Protein AF-A0A1B0DQK3-F1 (afdb_monomer_lite)

Foldseek 3Di:
DLVQLLVLLVVLLVCLVVLNQVVNQVSLVSLLVVCVPQDDPVSNLSSCCQQLPCCRHVVVVLVRCVVVCVSNVVVNVSSVVSVVVSCVVPVVSCPVVDDPPPD

pLDDT: mean 91.84, std 10.99, range [35.38, 97.62]

Structure (mmCIF, N/CA/C/O backbone):
data_AF-A0A1B0DQK3-F1
#
_entry.id   AF-A0A1B0DQK3-F1
#
loop_
_atom_site.group_PDB
_atom_site.id
_atom_site.type_symbol
_atom_site.label_atom_id
_atom_site.label_alt_id
_atom_site.label_comp_id
_atom_site.label_asym_id
_atom_site.label_entity_id
_atom_site.label_seq_id
_atom_site.pdbx_PDB_ins_code
_atom_site.Cartn_x
_atom_site.Cartn_y
_atom_site.Cartn_z
_atom_site.occupancy
_atom_site.B_iso_or_equiv
_atom_site.auth_seq_id
_atom_site.auth_comp_id
_atom_site.auth_asym_id
_atom_site.auth_atom_id
_atom_site.pdbx_PDB_model_num
ATOM 1 N N . MET A 1 1 ? 16.119 1.590 -0.737 1.00 89.44 1 MET A N 1
ATOM 2 C CA . MET A 1 1 ? 14.656 1.797 -0.833 1.00 89.44 1 MET A CA 1
ATOM 3 C C . MET A 1 1 ? 13.856 0.555 -0.427 1.00 89.44 1 MET A C 1
ATOM 5 O O . MET A 1 1 ? 13.145 0.630 0.565 1.00 89.44 1 MET A O 1
ATOM 9 N N . ASN A 1 2 ? 14.006 -0.589 -1.113 1.00 89.38 2 ASN A N 1
ATOM 10 C CA . ASN A 1 2 ? 13.252 -1.830 -0.841 1.00 89.38 2 ASN A CA 1
ATOM 11 C C . ASN A 1 2 ? 13.225 -2.241 0.650 1.00 89.38 2 ASN A C 1
ATOM 13 O O . ASN A 1 2 ? 12.157 -2.389 1.239 1.00 89.38 2 ASN A O 1
ATOM 17 N N . GLU A 1 3 ? 14.388 -2.343 1.295 1.00 93.25 3 GLU A N 1
ATOM 18 C CA . GLU A 1 3 ? 14.471 -2.726 2.713 1.00 93.25 3 GLU A CA 1
ATOM 19 C C . GLU A 1 3 ? 13.725 -1.750 3.636 1.00 93.25 3 GLU A C 1
ATOM 21 O O . GLU A 1 3 ? 13.040 -2.169 4.569 1.00 93.25 3 GLU A O 1
ATOM 26 N N . ARG A 1 4 ? 13.793 -0.443 3.342 1.00 96.12 4 ARG A N 1
ATOM 27 C CA . ARG A 1 4 ? 13.066 0.596 4.090 1.00 96.12 4 ARG A CA 1
ATOM 28 C C . ARG A 1 4 ? 11.557 0.443 3.922 1.00 96.12 4 ARG A C 1
ATOM 30 O O . ARG A 1 4 ? 10.830 0.565 4.907 1.00 96.12 4 ARG A O 1
ATOM 37 N N . LEU A 1 5 ? 11.095 0.144 2.709 1.00 95.88 5 LEU A N 1
ATOM 38 C CA . LEU A 1 5 ? 9.681 -0.062 2.404 1.00 95.88 5 LEU A CA 1
ATOM 39 C C . LEU A 1 5 ? 9.147 -1.313 3.118 1.00 95.88 5 LEU A C 1
ATOM 41 O O . LEU A 1 5 ? 8.167 -1.240 3.859 1.00 95.88 5 LEU A O 1
ATOM 45 N N . THR A 1 6 ? 9.864 -2.431 3.001 1.00 95.69 6 THR A N 1
ATOM 46 C CA . THR A 1 6 ? 9.528 -3.707 3.652 1.00 95.69 6 THR A CA 1
ATOM 47 C C . THR A 1 6 ? 9.541 -3.598 5.184 1.00 95.69 6 THR A C 1
ATOM 49 O O . THR A 1 6 ? 8.637 -4.097 5.862 1.00 95.69 6 THR A O 1
ATOM 52 N N . SER A 1 7 ? 10.525 -2.895 5.754 1.00 96.44 7 SER A N 1
ATOM 53 C CA . SER A 1 7 ? 10.607 -2.637 7.199 1.00 96.44 7 SER A CA 1
ATOM 54 C C . SER A 1 7 ? 9.470 -1.733 7.694 1.00 96.44 7 SER A C 1
ATOM 56 O O . SER A 1 7 ? 8.879 -1.984 8.752 1.00 96.44 7 SER A O 1
ATOM 58 N N . SER A 1 8 ? 9.103 -0.716 6.908 1.00 97.00 8 SER A N 1
ATOM 59 C CA . SER A 1 8 ? 7.982 0.181 7.217 1.00 97.00 8 SER A CA 1
ATOM 60 C C . SER A 1 8 ? 6.641 -0.551 7.173 1.00 97.00 8 SER A C 1
ATOM 62 O O . SER A 1 8 ? 5.839 -0.387 8.090 1.00 97.00 8 SER A O 1
ATOM 64 N N . LEU A 1 9 ? 6.427 -1.432 6.190 1.00 97.06 9 LEU A N 1
ATOM 65 C CA . LEU A 1 9 ? 5.244 -2.300 6.109 1.00 97.06 9 LEU A CA 1
ATOM 66 C C . LEU A 1 9 ? 5.156 -3.271 7.288 1.00 97.06 9 LEU A C 1
ATOM 68 O O . LEU A 1 9 ? 4.113 -3.390 7.932 1.00 97.06 9 LEU A O 1
ATOM 72 N N . SER A 1 10 ? 6.274 -3.909 7.634 1.00 96.31 10 SER A N 1
ATOM 73 C CA . SER A 1 10 ? 6.350 -4.799 8.798 1.00 96.31 10 SER A CA 1
ATOM 74 C C . SER A 1 10 ? 6.050 -4.049 10.098 1.00 96.31 10 SER A C 1
ATOM 76 O O . SER A 1 10 ? 5.385 -4.560 11.000 1.00 96.31 10 SER A O 1
ATOM 78 N N . SER A 1 11 ? 6.519 -2.806 10.207 1.00 97.31 11 SER A N 1
ATOM 79 C CA . SER A 1 11 ? 6.234 -1.944 11.352 1.00 97.31 11 SER A CA 1
ATOM 80 C C . SER A 1 11 ? 4.770 -1.523 11.395 1.00 97.31 11 SER A C 1
ATOM 82 O O . SER A 1 11 ? 4.164 -1.659 12.454 1.00 97.31 11 SER A O 1
ATOM 84 N N . LEU A 1 12 ? 4.185 -1.118 10.264 1.00 97.50 12 LEU A N 1
ATOM 85 C CA . LEU A 1 12 ? 2.759 -0.818 10.144 1.00 97.50 12 LEU A CA 1
ATOM 86 C C . LEU A 1 12 ? 1.912 -1.995 10.634 1.00 97.50 12 LEU A C 1
ATOM 88 O O . LEU A 1 12 ? 1.082 -1.811 11.523 1.00 97.50 12 LEU A O 1
ATOM 92 N N . LYS A 1 13 ? 2.183 -3.209 10.138 1.00 96.31 13 LYS A N 1
ATOM 93 C CA . LYS A 1 13 ? 1.482 -4.428 10.561 1.00 96.31 13 LYS A CA 1
ATOM 94 C C . LYS A 1 13 ? 1.543 -4.624 12.077 1.00 96.31 13 LYS A C 1
ATOM 96 O O . LYS A 1 13 ? 0.502 -4.720 12.716 1.00 96.31 13 LYS A O 1
ATOM 101 N N . ARG A 1 14 ? 2.734 -4.520 12.682 1.00 96.56 14 ARG A N 1
ATOM 102 C CA . ARG A 1 14 ? 2.897 -4.604 14.148 1.00 96.56 14 ARG A CA 1
ATOM 103 C C . ARG A 1 14 ? 2.109 -3.533 14.912 1.00 96.56 14 ARG A C 1
ATOM 105 O O . ARG A 1 14 ? 1.653 -3.793 16.024 1.00 96.56 14 ARG A O 1
ATOM 112 N N . LYS A 1 15 ? 1.965 -2.316 14.372 1.00 96.69 15 LYS A N 1
ATOM 113 C CA . LYS A 1 15 ? 1.153 -1.260 15.008 1.00 96.69 15 LYS A CA 1
ATOM 114 C C . LYS A 1 15 ? -0.343 -1.536 14.889 1.00 96.69 15 LYS A C 1
ATOM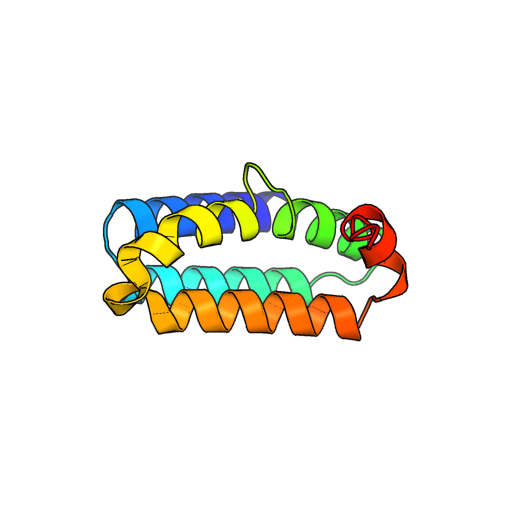 116 O O . LYS A 1 15 ? -1.070 -1.223 15.830 1.00 96.69 15 LYS A O 1
ATOM 121 N N . ILE A 1 16 ? -0.788 -2.136 13.786 1.00 95.81 16 ILE A N 1
ATOM 122 C CA . ILE A 1 16 ? -2.165 -2.615 13.632 1.00 95.81 16 ILE A CA 1
ATOM 123 C C . ILE A 1 16 ? -2.445 -3.760 14.613 1.00 95.81 16 ILE A C 1
ATOM 125 O O . ILE A 1 16 ? -3.397 -3.657 15.384 1.00 95.81 16 ILE A O 1
ATOM 129 N N . ASP A 1 17 ? -1.574 -4.773 14.671 1.00 94.19 17 ASP A N 1
ATOM 130 C CA . ASP A 1 17 ? -1.660 -5.889 15.630 1.00 94.19 17 ASP A CA 1
ATOM 131 C C . ASP A 1 17 ? -1.742 -5.384 17.078 1.00 94.19 17 ASP A C 1
ATOM 133 O O . ASP A 1 17 ? -2.559 -5.837 17.876 1.00 94.19 17 ASP A O 1
ATOM 137 N N . GLY A 1 18 ? -0.904 -4.399 17.411 1.00 95.31 18 GLY A N 1
ATOM 138 C CA . GLY A 1 18 ? -0.842 -3.796 18.738 1.00 95.31 18 GLY A CA 1
ATOM 139 C C . GLY A 1 18 ? -1.921 -2.754 19.037 1.00 95.31 18 GLY A C 1
ATOM 140 O O . GLY A 1 18 ? -1.823 -2.113 20.082 1.00 95.31 18 GLY A O 1
ATOM 141 N N . GLN A 1 19 ? -2.893 -2.530 18.142 1.00 94.94 19 GLN A N 1
ATOM 142 C CA . GLN A 1 19 ? -3.963 -1.535 18.307 1.00 94.94 19 GLN A CA 1
ATOM 143 C C . GLN A 1 19 ? -3.459 -0.101 18.556 1.00 94.94 19 GLN A C 1
ATOM 145 O O . GLN A 1 19 ? -3.978 0.633 19.397 1.00 94.94 19 GLN A O 1
ATOM 150 N N . ARG A 1 20 ? -2.427 0.324 17.812 1.00 96.31 20 ARG A N 1
ATOM 151 C CA . ARG A 1 20 ? -1.755 1.630 17.966 1.00 96.31 20 ARG A CA 1
ATOM 152 C C . ARG A 1 20 ? -2.002 2.550 16.762 1.00 96.31 20 ARG A C 1
ATOM 154 O O . ARG A 1 20 ? -1.073 2.812 15.994 1.00 96.31 20 ARG A O 1
ATOM 161 N N . PRO A 1 21 ? -3.226 3.083 16.573 1.00 94.88 21 PRO A N 1
ATOM 162 C CA . PRO A 1 21 ? -3.592 3.840 15.369 1.00 94.88 21 PRO A CA 1
ATOM 163 C C . PRO A 1 21 ? -2.732 5.093 15.150 1.00 94.88 21 PRO A C 1
ATOM 165 O O . PRO A 1 21 ? -2.313 5.369 14.030 1.00 94.88 21 PRO A O 1
ATOM 168 N N . LYS A 1 22 ? -2.390 5.818 16.222 1.00 94.44 22 LYS A N 1
ATOM 169 C CA . LYS A 1 22 ? -1.547 7.025 16.140 1.00 94.44 22 LYS A CA 1
ATOM 170 C C . LYS A 1 22 ? -0.116 6.751 15.673 1.00 94.44 22 LYS A C 1
ATOM 172 O O . LYS A 1 22 ? 0.529 7.650 15.160 1.00 94.44 22 LYS A O 1
ATOM 177 N N . GLU A 1 23 ? 0.397 5.541 15.873 1.00 96.56 23 GLU A N 1
ATOM 178 C CA . GLU A 1 23 ? 1.721 5.155 15.374 1.00 96.56 23 GLU A CA 1
ATOM 179 C C . GLU A 1 23 ? 1.621 4.547 13.971 1.00 96.56 23 GLU A C 1
ATOM 181 O O . GLU A 1 23 ? 2.483 4.788 13.133 1.00 96.56 23 GLU A O 1
ATOM 186 N N . ALA A 1 24 ? 0.551 3.791 13.702 1.00 96.50 24 ALA A N 1
ATOM 187 C CA . ALA A 1 24 ? 0.294 3.188 12.398 1.00 96.50 24 ALA A CA 1
ATOM 188 C C . ALA A 1 24 ? 0.177 4.242 11.284 1.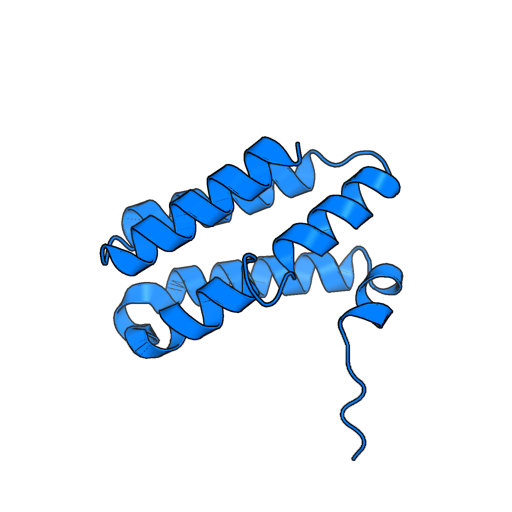00 96.50 24 ALA A C 1
ATOM 190 O O . ALA A 1 24 ? 0.720 4.043 10.201 1.00 96.50 24 ALA A O 1
ATOM 191 N N . ILE A 1 25 ? -0.466 5.384 11.557 1.00 95.88 25 ILE A N 1
ATOM 192 C CA . ILE A 1 25 ? -0.596 6.474 10.578 1.00 95.88 25 ILE A CA 1
ATOM 193 C C . ILE A 1 25 ? 0.772 6.998 10.109 1.00 95.88 25 ILE A C 1
ATOM 195 O O . ILE A 1 25 ? 0.988 7.162 8.911 1.00 95.88 25 ILE A O 1
ATOM 199 N N . ASN A 1 26 ? 1.733 7.141 11.029 1.00 96.12 26 ASN A N 1
ATOM 200 C CA . ASN A 1 26 ? 3.088 7.592 10.708 1.00 96.12 26 ASN A CA 1
ATOM 201 C C . ASN A 1 26 ? 3.806 6.584 9.798 1.00 96.12 26 ASN A C 1
ATOM 203 O O . ASN A 1 26 ? 4.595 6.973 8.941 1.00 96.12 26 ASN A O 1
ATOM 207 N N . CYS A 1 27 ? 3.527 5.284 9.954 1.00 97.19 27 CYS A N 1
ATOM 208 C CA . CYS A 1 27 ? 4.084 4.263 9.071 1.00 97.19 27 CYS A CA 1
ATOM 209 C C . CYS A 1 27 ? 3.524 4.368 7.645 1.00 97.19 27 CYS A C 1
ATOM 211 O O . CYS A 1 27 ? 4.292 4.209 6.703 1.00 97.19 27 CYS A O 1
ATOM 213 N N . VAL A 1 28 ? 2.227 4.656 7.468 1.00 96.81 28 VAL A N 1
ATOM 214 C CA . VAL A 1 28 ? 1.641 4.852 6.125 1.00 96.81 28 VAL A CA 1
ATOM 215 C C . VAL A 1 28 ? 2.230 6.085 5.445 1.00 96.81 28 VAL A C 1
ATOM 217 O O . VAL A 1 28 ? 2.622 6.013 4.283 1.00 96.81 28 VAL A O 1
ATOM 220 N N . GLN A 1 29 ? 2.372 7.187 6.183 1.00 96.06 29 GLN A N 1
ATOM 221 C CA . GLN A 1 29 ? 3.010 8.403 5.674 1.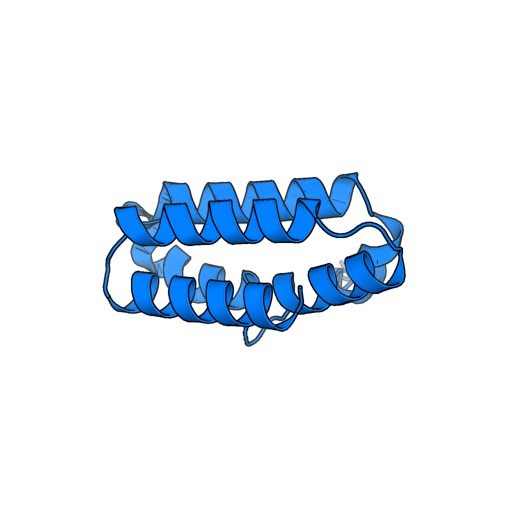00 96.06 29 GLN A CA 1
ATOM 222 C C . GLN A 1 29 ? 4.463 8.143 5.260 1.00 96.06 29 GLN A C 1
ATOM 224 O O . GLN A 1 29 ? 4.867 8.535 4.170 1.00 96.06 29 GLN A O 1
ATOM 229 N N . LEU A 1 30 ? 5.225 7.402 6.073 1.00 96.94 30 LEU A N 1
ATOM 230 C CA . LEU A 1 30 ? 6.595 7.015 5.738 1.00 96.94 30 LEU A CA 1
ATOM 231 C C . LEU A 1 30 ? 6.662 6.114 4.494 1.00 96.94 30 LEU A C 1
ATOM 233 O O . LEU A 1 30 ? 7.539 6.309 3.661 1.00 96.94 30 LEU A O 1
ATOM 237 N N . ILE A 1 31 ? 5.743 5.154 4.345 1.00 97.62 31 ILE A N 1
ATOM 238 C CA . ILE A 1 31 ? 5.635 4.316 3.137 1.00 97.62 31 ILE A CA 1
ATOM 239 C C . ILE A 1 31 ? 5.404 5.195 1.904 1.00 97.62 31 ILE A C 1
ATOM 241 O O . ILE A 1 31 ? 6.087 5.013 0.900 1.00 97.62 31 ILE A O 1
ATOM 245 N N . SER A 1 32 ? 4.490 6.165 1.999 1.00 96.56 32 SER A N 1
ATOM 246 C CA . SER A 1 32 ? 4.232 7.124 0.924 1.00 96.56 32 SER A CA 1
ATOM 247 C C . SER A 1 32 ? 5.480 7.941 0.584 1.00 96.56 32 SER A C 1
ATOM 249 O O . SER A 1 32 ? 5.832 8.035 -0.584 1.00 96.56 32 SER A O 1
ATOM 251 N N . SER A 1 33 ? 6.193 8.475 1.580 1.00 96.75 33 SER A N 1
ATOM 252 C CA . SER A 1 33 ? 7.428 9.232 1.338 1.00 96.75 33 SER A CA 1
ATOM 253 C C . SER A 1 33 ? 8.537 8.377 0.723 1.00 96.75 33 SER A C 1
ATOM 255 O O . SER A 1 33 ? 9.240 8.853 -0.155 1.00 96.75 33 SER A O 1
ATOM 257 N N . ILE A 1 34 ? 8.690 7.114 1.141 1.00 96.56 34 ILE A N 1
ATOM 258 C CA . ILE A 1 34 ? 9.671 6.195 0.536 1.00 96.56 34 ILE A CA 1
ATOM 259 C C . ILE A 1 34 ? 9.316 5.908 -0.926 1.00 96.56 34 ILE A C 1
ATOM 261 O O . ILE A 1 34 ? 10.219 5.771 -1.743 1.00 96.56 34 ILE A O 1
ATOM 265 N N . PHE A 1 35 ? 8.026 5.795 -1.256 1.00 96.06 35 PHE A N 1
ATOM 266 C CA . PHE A 1 35 ? 7.587 5.646 -2.643 1.00 96.06 35 PHE A CA 1
ATOM 267 C C . PHE A 1 35 ? 7.961 6.875 -3.482 1.00 96.06 35 PHE A C 1
ATOM 269 O O . PHE A 1 35 ? 8.482 6.718 -4.580 1.00 96.06 35 PHE A O 1
ATOM 276 N N . ASP A 1 36 ? 7.786 8.078 -2.931 1.00 94.56 36 ASP A N 1
ATOM 277 C CA . ASP A 1 36 ? 8.112 9.342 -3.608 1.00 94.56 36 ASP A CA 1
ATOM 278 C C . ASP A 1 36 ? 9.629 9.513 -3.869 1.00 94.56 36 ASP A C 1
ATOM 280 O O . ASP A 1 36 ? 10.030 10.332 -4.694 1.00 94.56 36 ASP A O 1
ATOM 284 N N . GLU A 1 37 ? 10.489 8.733 -3.200 1.00 95.19 37 GLU A N 1
ATOM 285 C CA . GLU A 1 37 ? 11.937 8.686 -3.455 1.00 95.19 37 GLU A CA 1
ATOM 286 C C . GLU A 1 37 ? 12.318 7.825 -4.680 1.00 95.19 37 GLU A C 1
ATOM 288 O O . GLU A 1 37 ? 13.488 7.816 -5.066 1.00 95.19 37 GLU A O 1
ATOM 293 N N . ALA A 1 38 ? 11.388 7.075 -5.284 1.00 94.00 38 ALA A N 1
ATOM 294 C CA . ALA A 1 38 ? 11.673 6.238 -6.451 1.00 94.00 38 ALA A CA 1
ATOM 295 C C . ALA A 1 38 ? 11.862 7.102 -7.711 1.00 94.00 38 ALA A C 1
ATOM 297 O O . ALA A 1 38 ? 10.934 7.773 -8.158 1.00 94.00 38 ALA A O 1
ATOM 298 N N . LEU A 1 39 ? 13.057 7.070 -8.312 1.00 90.94 39 LEU A N 1
ATOM 299 C CA . LEU A 1 39 ? 13.408 7.951 -9.439 1.00 90.94 39 LEU A CA 1
ATOM 300 C C . LEU A 1 39 ? 13.450 7.223 -10.783 1.00 90.94 39 LEU A C 1
ATOM 302 O O . LEU A 1 39 ? 13.344 7.847 -11.838 1.00 90.94 39 LEU A O 1
ATOM 306 N N . THR A 1 40 ? 13.627 5.904 -10.762 1.00 95.06 40 THR A N 1
ATOM 307 C CA . THR A 1 40 ? 13.716 5.080 -11.970 1.00 95.06 40 THR A CA 1
ATOM 308 C C . THR A 1 40 ? 12.480 4.206 -12.155 1.00 95.06 40 THR A C 1
ATOM 310 O O . THR A 1 40 ? 11.817 3.811 -11.196 1.00 95.06 40 THR A O 1
ATOM 313 N N . ASN A 1 41 ? 12.192 3.823 -13.403 1.00 93.62 41 ASN A N 1
ATOM 314 C CA . ASN A 1 41 ? 11.077 2.919 -13.695 1.00 93.62 41 ASN A CA 1
ATOM 315 C C . ASN A 1 41 ? 11.176 1.592 -12.933 1.00 93.62 41 ASN A C 1
ATOM 317 O O . ASN A 1 41 ? 10.164 1.136 -12.407 1.00 93.62 41 ASN A O 1
ATOM 321 N N . SER A 1 42 ? 12.378 1.023 -12.820 1.00 94.38 42 SER A N 1
ATOM 322 C CA . SER A 1 42 ? 12.613 -0.225 -12.088 1.00 94.38 42 SER A CA 1
ATOM 323 C C . SER A 1 42 ? 12.372 -0.079 -10.583 1.00 94.38 42 SER A C 1
ATOM 325 O O . SER A 1 42 ? 11.857 -0.995 -9.948 1.00 94.38 42 SER A O 1
ATOM 327 N N . GLU A 1 43 ? 12.729 1.068 -9.998 1.00 94.88 43 GLU A N 1
ATOM 328 C CA . GLU A 1 43 ? 12.439 1.364 -8.591 1.00 94.88 43 GLU A CA 1
ATOM 329 C C . GLU A 1 43 ? 10.939 1.512 -8.354 1.00 94.88 43 GLU A C 1
ATOM 331 O O . GLU A 1 43 ? 10.415 0.916 -7.414 1.00 94.88 43 GLU A O 1
ATOM 336 N N . ILE A 1 44 ? 10.246 2.241 -9.230 1.00 95.62 44 ILE A N 1
ATOM 337 C CA . ILE A 1 44 ? 8.790 2.388 -9.171 1.00 95.62 44 ILE A CA 1
ATOM 338 C C . ILE A 1 44 ? 8.122 1.011 -9.272 1.00 95.62 44 ILE A C 1
ATOM 340 O O . ILE A 1 44 ? 7.279 0.693 -8.439 1.00 95.62 44 ILE A O 1
ATOM 344 N N . ASP A 1 45 ? 8.525 0.168 -10.232 1.00 94.75 45 ASP A N 1
ATOM 345 C CA . ASP A 1 45 ? 7.979 -1.191 -10.387 1.00 94.75 45 ASP A CA 1
ATOM 346 C C . ASP A 1 45 ? 8.147 -2.004 -9.103 1.00 94.75 45 ASP A C 1
ATOM 348 O O . ASP A 1 45 ? 7.188 -2.569 -8.582 1.00 94.75 45 ASP A O 1
ATOM 352 N N . LEU A 1 46 ? 9.360 -2.011 -8.550 1.00 94.62 46 LEU A N 1
ATOM 353 C CA . LEU A 1 46 ? 9.655 -2.738 -7.323 1.00 94.62 46 LEU A CA 1
ATOM 354 C C . LEU A 1 46 ? 8.846 -2.204 -6.132 1.00 94.62 46 LEU A C 1
ATOM 356 O O . LEU A 1 46 ? 8.355 -2.986 -5.317 1.00 94.62 46 LEU A O 1
ATOM 360 N N . ALA A 1 47 ? 8.702 -0.884 -6.010 1.00 96.06 47 ALA A N 1
ATOM 361 C CA . ALA A 1 47 ? 7.950 -0.270 -4.926 1.00 96.06 47 ALA A CA 1
ATOM 362 C C . ALA A 1 47 ? 6.452 -0.595 -5.021 1.00 96.06 47 ALA A C 1
ATOM 364 O O . ALA A 1 47 ? 5.849 -0.953 -4.007 1.00 96.06 47 ALA A O 1
ATOM 365 N N . ILE A 1 48 ? 5.871 -0.551 -6.226 1.00 95.69 48 ILE A N 1
ATOM 366 C CA . ILE A 1 48 ? 4.489 -0.984 -6.476 1.00 95.69 48 ILE A CA 1
ATOM 367 C C . ILE A 1 48 ? 4.328 -2.454 -6.085 1.00 95.69 48 ILE A C 1
ATOM 369 O O . ILE A 1 48 ? 3.395 -2.782 -5.352 1.00 95.69 48 ILE A O 1
ATOM 373 N N . ASP A 1 49 ? 5.260 -3.322 -6.486 1.00 94.69 49 ASP A N 1
ATOM 374 C CA . ASP A 1 49 ? 5.196 -4.760 -6.203 1.00 94.69 49 ASP A CA 1
ATOM 375 C C . ASP A 1 49 ? 5.197 -5.076 -4.711 1.00 94.69 49 ASP A C 1
ATOM 377 O O . ASP A 1 49 ? 4.496 -5.979 -4.252 1.00 94.69 49 ASP A O 1
ATOM 381 N N . ILE A 1 50 ? 5.938 -4.294 -3.935 1.00 95.75 50 ILE A N 1
ATOM 382 C CA . ILE A 1 50 ? 5.980 -4.413 -2.480 1.00 95.75 50 ILE A CA 1
ATOM 383 C C . ILE A 1 50 ? 4.703 -3.841 -1.843 1.00 95.75 50 ILE A C 1
ATOM 385 O O . ILE A 1 50 ? 4.118 -4.472 -0.961 1.00 95.75 50 ILE A O 1
ATOM 389 N N . ILE A 1 51 ? 4.241 -2.665 -2.283 1.00 96.12 51 ILE A N 1
ATOM 390 C CA . ILE A 1 51 ? 3.061 -1.985 -1.717 1.00 96.12 51 ILE A CA 1
ATOM 391 C C . ILE A 1 51 ? 1.782 -2.784 -1.977 1.00 96.12 51 ILE A C 1
ATOM 393 O O . ILE A 1 51 ? 0.978 -2.949 -1.054 1.00 96.12 51 ILE A O 1
ATOM 397 N N . PHE A 1 52 ? 1.604 -3.288 -3.198 1.00 94.50 52 PHE A N 1
ATOM 398 C CA . PHE A 1 52 ? 0.429 -4.043 -3.641 1.00 94.50 52 PHE A CA 1
ATOM 399 C C . PHE A 1 52 ? 0.548 -5.552 -3.393 1.00 94.50 52 PHE A C 1
ATOM 401 O O . PHE A 1 52 ? -0.338 -6.312 -3.782 1.00 94.50 52 PHE A O 1
ATOM 408 N N . ASN A 1 53 ? 1.595 -6.020 -2.707 1.00 92.62 53 ASN A N 1
ATOM 409 C CA . 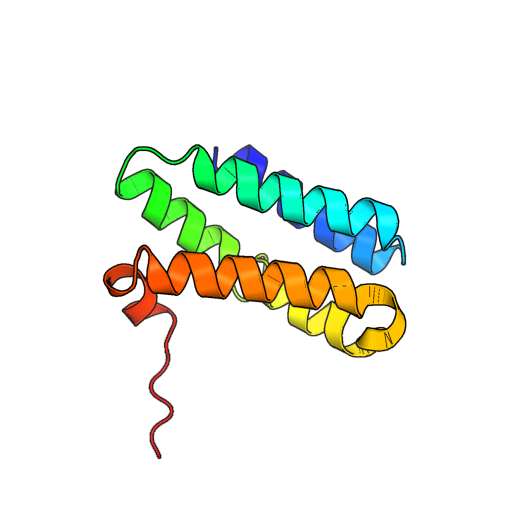ASN A 1 53 ? 1.698 -7.429 -2.352 1.00 92.62 53 ASN A CA 1
ATOM 410 C C . ASN A 1 53 ? 0.519 -7.859 -1.456 1.00 92.62 53 ASN A C 1
ATOM 412 O O . ASN A 1 53 ? 0.298 -7.302 -0.378 1.00 92.62 53 ASN A O 1
ATOM 416 N N . VAL A 1 54 ? -0.218 -8.889 -1.875 1.00 90.94 54 VAL A N 1
ATOM 417 C CA . VAL A 1 54 ? -1.417 -9.375 -1.167 1.00 90.94 54 VAL A CA 1
ATOM 418 C C . VAL A 1 54 ? -1.118 -10.043 0.179 1.00 90.94 54 VAL A C 1
ATOM 420 O O . VAL A 1 54 ? -2.001 -10.110 1.027 1.00 90.94 54 VAL A O 1
ATO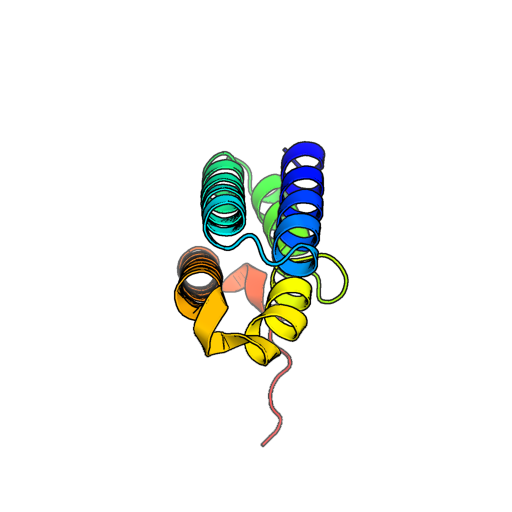M 423 N N . ASN A 1 55 ? 0.117 -10.507 0.396 1.00 91.00 55 ASN A N 1
ATOM 424 C CA . ASN A 1 55 ? 0.520 -11.247 1.596 1.00 91.00 55 ASN A CA 1
ATOM 425 C C . ASN A 1 55 ? 1.271 -10.375 2.613 1.00 91.00 55 ASN A C 1
ATOM 427 O O . ASN A 1 55 ? 1.156 -10.588 3.822 1.00 91.00 55 ASN A O 1
ATOM 431 N N . SER A 1 56 ? 2.060 -9.409 2.139 1.00 91.06 56 SER A N 1
ATOM 432 C CA . SER A 1 56 ? 2.959 -8.602 2.981 1.00 91.06 56 SER A CA 1
ATOM 433 C C . SER A 1 56 ? 2.835 -7.090 2.787 1.00 91.06 56 SER A C 1
ATOM 435 O O . SER A 1 56 ? 3.390 -6.331 3.582 1.00 91.06 56 SER A O 1
ATOM 437 N N . GLY A 1 57 ? 2.117 -6.650 1.756 1.00 95.44 57 GLY A N 1
ATOM 438 C CA . GLY A 1 57 ? 1.945 -5.247 1.411 1.00 95.44 57 GLY A CA 1
ATOM 439 C C . GLY A 1 57 ? 0.805 -4.576 2.167 1.00 95.44 57 GLY A C 1
ATOM 440 O O . GLY A 1 57 ? 0.211 -5.100 3.111 1.00 95.44 57 GLY A O 1
ATOM 441 N N . THR A 1 58 ? 0.458 -3.383 1.706 1.00 96.31 58 THR A N 1
ATOM 442 C CA . THR A 1 58 ? -0.645 -2.591 2.265 1.00 96.31 58 THR A CA 1
ATOM 443 C C . THR A 1 58 ? -2.023 -3.223 2.032 1.00 96.31 58 THR A C 1
ATOM 445 O O . THR A 1 58 ? -2.934 -2.982 2.820 1.00 96.31 58 THR A O 1
ATOM 448 N N . ILE A 1 59 ? -2.175 -4.096 1.025 1.00 93.94 59 ILE A N 1
ATOM 449 C CA . ILE A 1 59 ? -3.395 -4.899 0.829 1.00 93.94 59 ILE A CA 1
ATOM 450 C C . ILE A 1 59 ? -3.602 -5.865 2.003 1.00 93.94 59 ILE A C 1
ATOM 452 O O . ILE A 1 59 ? -4.694 -5.925 2.568 1.00 93.94 59 ILE A O 1
ATOM 456 N N . ALA A 1 60 ? -2.550 -6.578 2.416 1.00 92.56 60 ALA A N 1
ATOM 457 C CA . ALA A 1 60 ? -2.605 -7.474 3.570 1.00 92.56 60 ALA A CA 1
ATOM 458 C C . ALA A 1 60 ? -2.968 -6.715 4.857 1.00 92.56 60 ALA A C 1
ATOM 460 O O . ALA A 1 60 ? -3.757 -7.194 5.671 1.00 92.56 60 ALA A O 1
ATOM 461 N N . VAL A 1 61 ? -2.422 -5.504 5.017 1.00 95.00 61 VAL A N 1
ATOM 462 C CA . VAL A 1 61 ? -2.753 -4.617 6.141 1.00 95.00 61 VAL A CA 1
ATOM 463 C C . VAL A 1 61 ? -4.230 -4.226 6.114 1.00 95.00 61 VAL A C 1
ATOM 465 O O . VAL A 1 61 ? -4.889 -4.344 7.145 1.00 95.00 61 VAL A O 1
ATOM 468 N N . LEU A 1 62 ? -4.764 -3.823 4.955 1.00 95.06 62 LEU A N 1
ATOM 469 C CA . LEU A 1 62 ? -6.178 -3.468 4.808 1.00 95.06 62 LEU A CA 1
ATOM 470 C C . LEU A 1 62 ? -7.104 -4.620 5.193 1.00 95.06 62 LEU A C 1
ATOM 472 O O . LEU A 1 62 ? -8.049 -4.392 5.944 1.00 95.06 62 LEU A O 1
ATOM 476 N N . PHE A 1 63 ? -6.827 -5.851 4.746 1.00 92.06 63 PHE A N 1
ATOM 477 C CA . PHE A 1 63 ? -7.636 -7.024 5.113 1.00 92.06 63 PHE A CA 1
ATOM 478 C C . PHE A 1 63 ? -7.797 -7.177 6.628 1.00 92.06 63 PHE A C 1
ATOM 480 O O . PHE A 1 63 ? -8.867 -7.553 7.110 1.00 92.06 63 PHE A O 1
ATOM 487 N N . GLN A 1 64 ? -6.753 -6.843 7.381 1.00 91.12 64 GLN A N 1
ATOM 488 C CA . GLN A 1 64 ? -6.767 -6.890 8.832 1.00 91.12 64 GLN A CA 1
ATOM 489 C C . GLN A 1 64 ? -7.444 -5.661 9.454 1.00 91.12 64 GLN A C 1
ATOM 491 O O . GLN A 1 64 ? -8.316 -5.788 10.315 1.00 91.12 64 GLN A O 1
ATOM 496 N N . SER A 1 65 ? -7.056 -4.453 9.047 1.00 93.69 65 SER A N 1
ATOM 497 C CA . SER A 1 65 ? -7.502 -3.211 9.686 1.00 93.69 65 SER A CA 1
ATOM 498 C C . SER A 1 65 ? -8.959 -2.857 9.376 1.00 93.69 65 SER A C 1
ATOM 500 O O . SER A 1 65 ? -9.591 -2.148 10.166 1.00 93.69 65 SER A O 1
ATOM 502 N N . ILE A 1 66 ? -9.538 -3.368 8.282 1.00 91.56 66 ILE A N 1
ATOM 503 C CA . ILE A 1 66 ? -10.959 -3.167 7.952 1.00 91.56 66 ILE A CA 1
ATOM 504 C C . ILE A 1 66 ? -11.889 -3.816 8.983 1.00 91.56 66 ILE A C 1
ATOM 506 O O . ILE A 1 66 ? -12.957 -3.274 9.266 1.00 91.56 66 ILE A O 1
ATOM 510 N N . GLN A 1 67 ? -11.466 -4.916 9.617 1.00 90.31 67 GLN A N 1
ATOM 511 C CA . GLN A 1 67 ? -12.236 -5.569 10.684 1.00 90.31 67 GLN A CA 1
ATOM 512 C C . GLN A 1 67 ? -12.399 -4.653 11.909 1.00 90.31 67 GLN A C 1
ATOM 514 O O . GLN A 1 67 ? -13.390 -4.730 12.631 1.00 90.31 67 GLN A O 1
ATOM 519 N N . TYR A 1 68 ? -11.464 -3.717 12.091 1.00 91.25 68 TYR A N 1
ATOM 520 C CA . TYR A 1 68 ? -11.443 -2.728 13.167 1.00 91.25 68 TYR A CA 1
ATOM 521 C C . TYR A 1 68 ? -11.638 -1.305 12.625 1.00 91.25 68 TYR A C 1
ATOM 523 O O . TYR A 1 68 ? -11.044 -0.347 13.129 1.00 91.25 68 TYR A O 1
ATOM 531 N N . ASN A 1 69 ? -12.485 -1.141 11.600 1.00 85.06 69 ASN A N 1
ATOM 532 C CA . ASN A 1 69 ? -12.632 0.121 10.869 1.00 85.06 69 ASN A CA 1
ATOM 533 C C . ASN A 1 69 ? -12.889 1.339 11.774 1.00 85.06 69 ASN A C 1
ATOM 535 O O . ASN A 1 69 ? -12.376 2.411 11.495 1.00 85.06 69 ASN A O 1
ATOM 539 N N . LYS A 1 70 ? -13.616 1.208 12.895 1.00 92.12 70 LYS A N 1
ATOM 540 C CA . LYS A 1 70 ? -13.821 2.336 13.829 1.00 92.12 70 LYS A CA 1
ATOM 541 C C . LYS A 1 70 ? -12.506 2.907 14.379 1.00 92.12 70 LYS A C 1
ATOM 543 O O . LYS A 1 70 ? -12.402 4.115 14.547 1.00 92.12 70 LYS A O 1
ATOM 548 N N . MET A 1 71 ? -11.520 2.050 14.645 1.00 95.19 71 MET A N 1
ATOM 549 C CA . MET A 1 71 ? -10.220 2.434 15.203 1.00 95.19 71 MET A CA 1
ATOM 550 C C . MET A 1 71 ? -9.230 2.856 14.113 1.00 95.19 71 MET A C 1
ATOM 552 O O . MET A 1 71 ? -8.480 3.811 14.300 1.00 95.19 71 MET A O 1
ATOM 556 N N . PHE A 1 72 ? -9.235 2.162 12.973 1.00 95.81 72 PHE A N 1
ATOM 557 C CA . PHE A 1 72 ? -8.240 2.348 11.915 1.00 95.81 72 PHE A CA 1
ATOM 558 C C . PHE A 1 72 ? -8.773 3.035 10.655 1.00 95.81 72 PHE A C 1
ATOM 560 O O . PHE A 1 72 ? -8.099 3.026 9.628 1.00 95.81 72 PHE A O 1
ATOM 567 N N . LYS A 1 73 ? -9.946 3.681 10.722 1.00 95.44 73 LYS A N 1
ATOM 568 C CA . LYS A 1 73 ? -10.579 4.356 9.576 1.00 95.44 73 LYS A CA 1
ATOM 569 C C . LYS A 1 73 ? -9.606 5.254 8.819 1.00 95.44 73 LYS A C 1
ATOM 571 O O . LYS A 1 73 ? -9.523 5.169 7.602 1.00 95.44 73 LYS A O 1
ATOM 576 N N . GLN A 1 74 ? -8.879 6.105 9.542 1.00 95.19 74 GLN A N 1
ATOM 577 C CA . GLN A 1 74 ? -7.954 7.057 8.931 1.00 95.19 74 GLN A CA 1
ATOM 578 C C . GLN A 1 74 ? -6.808 6.346 8.201 1.00 95.19 74 GLN A C 1
ATOM 580 O O . GLN A 1 74 ? -6.488 6.709 7.081 1.00 95.19 74 GLN A O 1
ATOM 585 N N . ILE A 1 75 ? -6.251 5.286 8.788 1.00 96.69 75 ILE A N 1
ATOM 586 C CA . ILE A 1 75 ? -5.192 4.484 8.159 1.00 96.69 75 ILE A CA 1
ATOM 587 C C . ILE A 1 75 ? -5.702 3.798 6.894 1.00 96.69 75 ILE A C 1
ATOM 589 O O . ILE A 1 75 ? -5.021 3.828 5.875 1.00 96.69 75 ILE A O 1
ATOM 593 N N . ASN A 1 76 ? -6.913 3.235 6.932 1.00 96.38 76 ASN A N 1
ATOM 594 C CA . ASN A 1 76 ? -7.530 2.628 5.752 1.00 96.38 76 ASN A CA 1
ATOM 595 C C . ASN A 1 76 ? -7.686 3.658 4.626 1.00 96.38 76 ASN A C 1
ATOM 597 O O . ASN A 1 76 ? -7.353 3.369 3.482 1.00 96.38 76 ASN A O 1
ATOM 601 N N . VAL A 1 77 ? -8.155 4.865 4.959 1.00 95.94 77 VAL A N 1
ATOM 602 C CA . VAL A 1 77 ? -8.307 5.967 3.998 1.00 95.94 77 VAL A CA 1
ATOM 603 C C . VAL A 1 77 ? -6.964 6.365 3.387 1.00 95.94 77 VAL A C 1
ATOM 605 O O . VAL A 1 77 ? -6.879 6.444 2.167 1.00 95.94 77 VAL A O 1
ATOM 608 N N . GLU A 1 78 ? -5.918 6.556 4.190 1.00 96.75 78 GLU A N 1
ATOM 609 C CA . GLU A 1 78 ? -4.585 6.922 3.687 1.00 96.75 78 GLU A CA 1
ATOM 610 C C . GLU A 1 78 ? -3.984 5.832 2.791 1.00 96.75 78 GLU A C 1
ATOM 612 O O . GLU A 1 78 ? -3.401 6.134 1.752 1.00 96.75 78 GLU A O 1
ATOM 617 N N . ILE A 1 79 ? -4.169 4.551 3.134 1.00 97.19 79 ILE A N 1
ATOM 618 C CA . ILE A 1 79 ? -3.729 3.451 2.263 1.00 97.19 79 ILE A CA 1
ATOM 619 C C . ILE A 1 79 ? -4.478 3.499 0.924 1.00 97.19 79 ILE A C 1
ATOM 621 O O . ILE A 1 79 ? -3.850 3.396 -0.128 1.00 97.19 79 ILE A O 1
ATOM 625 N N . PHE A 1 80 ? -5.801 3.700 0.935 1.00 96.38 80 PHE A N 1
ATOM 626 C CA . PHE A 1 80 ? -6.565 3.839 -0.307 1.00 96.38 80 PHE A CA 1
ATOM 627 C C . PHE A 1 80 ? -6.149 5.071 -1.117 1.00 96.38 80 PHE A C 1
ATOM 629 O O . PHE A 1 80 ? -6.118 5.008 -2.344 1.00 96.38 80 PHE A O 1
ATOM 636 N N . GLN A 1 81 ? -5.810 6.182 -0.462 1.00 96.75 81 GLN A N 1
ATOM 637 C CA . GLN A 1 81 ? -5.303 7.380 -1.132 1.00 96.75 81 GLN A CA 1
ATOM 638 C C . GLN A 1 81 ? -3.942 7.126 -1.785 1.00 96.75 81 GLN A C 1
ATOM 640 O O . GLN A 1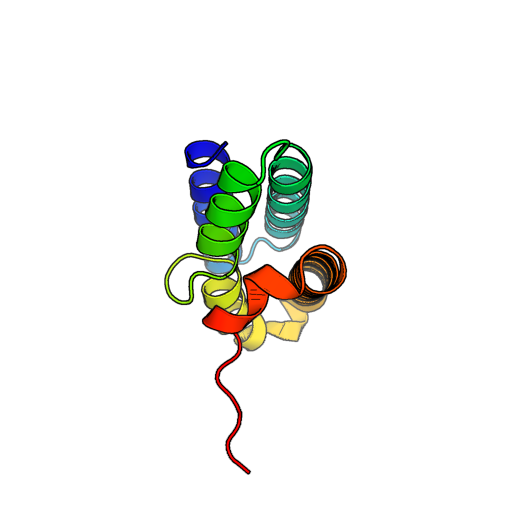 81 ? -3.756 7.512 -2.939 1.00 96.75 81 GLN A O 1
ATOM 645 N N . LEU A 1 82 ? -3.035 6.419 -1.103 1.00 97.12 82 LEU A N 1
ATOM 646 C CA . LEU A 1 82 ? -1.766 5.974 -1.678 1.00 97.12 82 LEU A CA 1
ATOM 647 C C . LEU A 1 82 ? -1.999 5.082 -2.905 1.00 97.12 82 LEU A C 1
ATOM 649 O O . LEU A 1 82 ? -1.409 5.323 -3.956 1.00 97.12 82 LEU A O 1
ATOM 653 N N . HIS A 1 83 ? -2.891 4.090 -2.809 1.00 95.81 83 HIS A N 1
ATOM 654 C CA . HIS A 1 83 ? -3.232 3.225 -3.946 1.00 95.81 83 HIS A CA 1
ATOM 655 C C . HIS A 1 83 ? -3.789 4.015 -5.120 1.00 95.81 83 HIS A C 1
ATOM 657 O O . HIS A 1 83 ? -3.352 3.825 -6.251 1.00 95.81 83 HIS A O 1
ATOM 663 N N . LEU A 1 84 ? -4.732 4.919 -4.856 1.00 95.56 84 LEU A N 1
ATOM 664 C CA . LEU A 1 84 ? -5.349 5.748 -5.883 1.00 95.56 84 LEU A CA 1
ATOM 665 C C . LEU A 1 84 ? -4.321 6.647 -6.574 1.00 95.56 84 LEU A C 1
ATOM 667 O O . LEU A 1 84 ? -4.393 6.818 -7.789 1.00 95.56 84 LEU A O 1
ATOM 671 N N . ARG A 1 85 ? -3.372 7.209 -5.816 1.00 96.00 85 ARG A N 1
ATOM 672 C CA . ARG A 1 85 ? -2.266 7.998 -6.363 1.00 96.00 85 ARG A CA 1
ATOM 673 C C . ARG A 1 85 ? -1.409 7.153 -7.303 1.00 96.00 85 ARG A C 1
ATOM 675 O O . ARG A 1 85 ? -1.281 7.515 -8.465 1.00 96.00 85 ARG A O 1
ATOM 682 N N . ILE A 1 86 ? -0.938 5.993 -6.842 1.00 95.38 86 ILE A N 1
ATOM 683 C CA . ILE A 1 86 ? -0.108 5.082 -7.646 1.00 95.38 86 ILE A CA 1
ATOM 684 C C . ILE A 1 86 ? -0.827 4.674 -8.938 1.00 95.38 86 ILE A C 1
ATOM 686 O O . ILE A 1 86 ? -0.238 4.726 -10.011 1.00 95.38 86 ILE A O 1
ATOM 690 N N . VAL A 1 87 ? -2.113 4.321 -8.861 1.00 94.50 87 VAL A N 1
ATOM 691 C CA . VAL A 1 87 ? -2.905 3.930 -10.040 1.00 94.50 87 VAL A CA 1
ATOM 692 C C . VAL A 1 87 ? -3.060 5.080 -11.039 1.00 94.50 87 VAL A C 1
ATOM 694 O O . VAL A 1 87 ? -3.095 4.840 -12.242 1.00 94.50 87 VAL A O 1
ATOM 697 N N . ARG A 1 88 ? -3.169 6.325 -10.561 1.00 94.38 88 ARG A N 1
ATOM 698 C CA . ARG A 1 88 ? -3.286 7.514 -11.420 1.00 94.38 88 ARG A CA 1
ATOM 699 C C . ARG A 1 88 ? -1.964 7.903 -12.069 1.00 94.38 88 ARG A C 1
ATOM 701 O O . ARG A 1 88 ? -1.975 8.328 -13.217 1.00 94.38 88 ARG A O 1
ATOM 708 N N . GLU A 1 89 ? -0.866 7.793 -11.331 1.00 94.75 89 GLU A N 1
ATOM 709 C CA . GLU A 1 89 ? 0.470 8.184 -11.793 1.00 94.75 89 GLU A CA 1
ATOM 710 C C . GLU A 1 89 ? 1.119 7.107 -12.671 1.00 94.75 89 GLU A C 1
ATOM 712 O O . GLU A 1 89 ? 1.877 7.439 -13.579 1.00 94.75 89 GLU A O 1
ATOM 717 N N . HIS A 1 90 ? 0.787 5.833 -12.440 1.00 94.19 90 HIS A N 1
ATOM 718 C CA . HIS A 1 90 ? 1.387 4.679 -13.117 1.00 94.19 90 HIS A CA 1
ATOM 719 C C . HIS A 1 90 ? 0.354 3.639 -13.595 1.00 94.19 90 HIS A C 1
ATOM 721 O O . HIS A 1 90 ? 0.460 2.453 -13.256 1.00 94.19 90 HIS A O 1
ATOM 727 N N . PRO A 1 91 ? -0.673 4.036 -14.366 1.00 91.75 91 PRO A N 1
ATOM 728 C CA . PRO A 1 91 ? -1.759 3.141 -14.770 1.00 91.75 91 PRO A CA 1
ATOM 729 C C . PRO A 1 91 ? -1.277 1.905 -15.546 1.00 91.75 91 PRO A C 1
ATOM 731 O O . PRO A 1 91 ? -1.816 0.811 -15.370 1.00 91.75 91 PRO A O 1
ATOM 734 N N . GLU A 1 92 ? -0.233 2.039 -16.364 1.00 91.25 92 GLU A N 1
ATOM 735 C CA . GLU A 1 92 ? 0.345 0.961 -17.170 1.00 91.25 92 GLU A CA 1
ATOM 736 C C . GLU A 1 92 ? 0.923 -0.181 -16.317 1.00 91.25 92 GLU A C 1
ATOM 738 O O . GLU A 1 92 ? 0.841 -1.355 -16.695 1.00 91.25 92 GLU A O 1
ATOM 743 N N . LYS A 1 93 ? 1.429 0.149 -15.123 1.00 90.19 93 LYS A N 1
ATOM 744 C CA . LYS A 1 93 ? 2.052 -0.794 -14.181 1.00 90.19 93 LYS A CA 1
ATOM 745 C C . LYS A 1 93 ? 1.031 -1.571 -13.351 1.00 90.19 93 LYS A C 1
ATOM 747 O O . LYS A 1 93 ? 1.360 -2.605 -12.769 1.00 90.19 93 LYS A O 1
ATOM 752 N N . MET A 1 94 ? -0.219 -1.105 -13.322 1.00 89.25 94 MET A N 1
ATOM 753 C CA . MET A 1 94 ? -1.291 -1.698 -12.518 1.00 89.25 94 MET A CA 1
ATOM 754 C C . MET A 1 94 ? -1.980 -2.887 -13.183 1.00 89.25 94 MET A C 1
ATOM 756 O O . MET A 1 94 ? -2.654 -3.657 -12.501 1.00 89.25 94 MET A O 1
ATOM 760 N N . SER A 1 95 ? -1.793 -3.073 -14.490 1.00 84.69 95 SER A N 1
ATOM 761 C CA . SER A 1 95 ? -2.422 -4.141 -15.282 1.00 84.69 95 SER A CA 1
ATOM 762 C C . SER A 1 95 ? -2.251 -5.543 -14.678 1.00 84.69 95 SER A C 1
ATOM 764 O O . SER A 1 95 ? -3.193 -6.327 -14.684 1.00 84.69 95 SER A O 1
ATOM 766 N N . LYS A 1 96 ? -1.091 -5.843 -14.079 1.00 83.00 96 LYS A N 1
ATOM 767 C CA . LYS A 1 96 ? -0.815 -7.132 -13.414 1.00 83.00 96 LYS A CA 1
ATOM 768 C C . LYS A 1 96 ? -1.508 -7.323 -12.055 1.00 83.00 96 LYS A C 1
ATOM 770 O O . LYS A 1 96 ? -1.577 -8.446 -11.566 1.00 83.00 96 LYS A O 1
ATOM 775 N N . TYR A 1 97 ? -2.007 -6.247 -11.446 1.00 81.06 97 TYR A N 1
ATOM 776 C CA . TYR A 1 97 ? -2.702 -6.256 -10.150 1.00 81.06 97 TYR A CA 1
ATOM 777 C C . TYR A 1 97 ? -4.219 -6.178 -10.284 1.00 81.06 97 TYR A C 1
ATOM 779 O O . TYR A 1 97 ? -4.949 -6.600 -9.386 1.00 81.06 97 TYR A O 1
ATOM 787 N N . VAL A 1 98 ? -4.702 -5.651 -11.405 1.00 74.06 98 VAL A N 1
ATOM 788 C CA . VAL A 1 98 ? -6.121 -5.641 -11.738 1.00 74.06 98 VAL A CA 1
ATOM 789 C C . VAL A 1 98 ? -6.457 -6.988 -12.364 1.00 74.06 98 VAL A C 1
ATOM 791 O O . VAL A 1 98 ? -6.240 -7.216 -13.550 1.00 74.06 98 VAL A O 1
ATOM 794 N N . THR A 1 99 ? -7.008 -7.900 -11.569 1.00 65.19 99 THR A N 1
ATOM 795 C CA . THR A 1 99 ? -7.735 -9.027 -12.154 1.00 65.19 99 THR A CA 1
ATOM 796 C C . THR A 1 99 ? -9.014 -8.461 -12.756 1.00 65.19 99 THR A C 1
ATOM 798 O O . THR A 1 99 ? -9.782 -7.782 -12.072 1.00 65.19 99 THR A O 1
ATOM 801 N N . SER A 1 100 ? -9.226 -8.670 -14.057 1.00 49.22 100 SER A N 1
ATOM 802 C CA . SER A 1 100 ? -10.509 -8.363 -14.682 1.00 49.22 100 SER A CA 1
ATOM 803 C C . SER A 1 100 ? -11.596 -9.046 -13.860 1.00 49.22 100 SER A C 1
ATOM 805 O O . SER A 1 100 ? -11.617 -10.276 -13.771 1.00 49.22 100 SER A O 1
ATOM 807 N N . VAL A 1 101 ? -12.491 -8.264 -13.258 1.00 46.62 101 VAL A N 1
ATOM 808 C CA . VAL A 1 101 ? -13.773 -8.802 -12.815 1.00 46.62 101 VAL A CA 1
ATOM 809 C C . VAL A 1 101 ? -14.483 -9.168 -14.109 1.00 46.62 101 VAL A C 1
ATOM 811 O O . VAL A 1 101 ? -15.007 -8.297 -14.799 1.00 46.62 101 VAL A O 1
ATOM 814 N N . VAL A 1 102 ? -14.371 -10.434 -14.510 1.00 38.53 102 VAL A N 1
ATOM 815 C CA . VAL A 1 102 ? -15.185 -10.983 -15.590 1.00 38.53 102 VAL A CA 1
ATOM 816 C C . VAL A 1 102 ? -16.616 -10.897 -15.071 1.00 38.53 102 VAL A C 1
ATOM 818 O O . VAL A 1 102 ? -16.968 -11.606 -14.127 1.00 38.53 102 VAL A O 1
ATOM 821 N N . GLN A 1 103 ? -17.363 -9.921 -15.587 1.00 35.38 103 GLN A N 1
ATOM 822 C CA . GLN A 1 103 ? -18.812 -9.840 -15.422 1.00 35.38 103 GLN A CA 1
ATOM 823 C C . GLN A 1 103 ? -19.479 -10.961 -16.210 1.00 35.38 103 GLN A C 1
ATOM 825 O O . GLN A 1 103 ? -18.991 -11.258 -17.326 1.00 35.38 103 GLN A O 1
#

Secondary structure (DSSP, 8-state):
-HHHHHHHHHHHHHHHHTT-HHHHHHHHHHHHHHHHT--SHHHHHHHHHHHT-TTTSHHHHHHHHGGGHHHHHHHHHHHHHHHHHHHHH-GGGGTTT------

Sequence (103 aa):
MNERLTSSLSSLKRKIDGQRPKEAINCVQLISSIFDEALTNSEIDLAIDIIFNVNSGTIAVLFQSIQYNKMFKQINVEIFQLHLRIVREHPEKMSKYVTSVVQ

Organism: Phlebotomus papatasi (NCBI:txid29031)

Radius of gyration: 13.39 Å; chains: 1; bounding box: 34×21×36 Å